Protein AF-Q19RY4-F1 (afdb_monomer)

Secondary structure (DSSP, 8-state):
--S---SSS----HHHHHHHHHHHHHS--S------SS--SS--SSGGG--SSS-HHHHHHHHHHHHH-S-EEE--GGGGGSHHHHHHHHHHHHHTGGGGGGEEE---TTT--

InterPro domains:
  IPR012441 Protein of unknown function DUF1643 [PF07799] (2-107)

pLDDT: mean 81.81, std 11.5, range [46.91, 94.81]

Structure (mmCIF, N/CA/C/O backbone):
data_AF-Q19RY4-F1
#
_entry.id   AF-Q19RY4-F1
#
loop_
_atom_site.group_PDB
_atom_site.id
_atom_site.type_symbol
_atom_site.label_atom_id
_atom_site.label_alt_id
_atom_site.label_comp_id
_atom_site.label_asym_id
_atom_site.label_entity_id
_atom_site.label_seq_id
_atom_site.pdbx_PDB_ins_code
_atom_site.Cartn_x
_atom_site.Cartn_y
_atom_site.Cartn_z
_atom_site.occupancy
_atom_site.B_iso_or_equiv
_atom_site.auth_seq_id
_atom_site.auth_comp_id
_atom_site.auth_asym_id
_atom_site.auth_atom_id
_atom_site.pdbx_PDB_model_num
ATOM 1 N N . THR A 1 1 ? 0.304 -4.333 -6.371 1.00 52.34 1 THR A N 1
ATOM 2 C CA . THR A 1 1 ? 0.751 -5.188 -7.494 1.00 52.34 1 THR A CA 1
ATOM 3 C C . THR A 1 1 ? 1.837 -4.438 -8.258 1.00 52.34 1 THR A C 1
ATOM 5 O O . THR A 1 1 ? 1.833 -3.221 -8.251 1.00 52.34 1 THR A O 1
ATOM 8 N N . MET A 1 2 ? 2.841 -5.087 -8.850 1.00 46.91 2 MET A N 1
ATOM 9 C CA . MET A 1 2 ? 3.963 -4.335 -9.459 1.00 46.91 2 MET A CA 1
ATOM 10 C C . MET A 1 2 ? 3.723 -3.943 -10.927 1.00 46.91 2 MET A C 1
ATOM 12 O O . MET A 1 2 ? 4.361 -3.019 -11.417 1.00 46.91 2 MET A O 1
ATOM 16 N N . TYR A 1 3 ? 2.811 -4.625 -11.623 1.00 56.25 3 TYR A N 1
ATOM 17 C CA . TYR A 1 3 ? 2.504 -4.364 -13.028 1.00 56.25 3 TYR A CA 1
ATOM 18 C C . TYR A 1 3 ? 1.045 -3.922 -13.180 1.00 56.25 3 TYR A C 1
ATOM 20 O O . TYR A 1 3 ? 0.170 -4.568 -12.595 1.00 56.25 3 TYR A O 1
ATOM 28 N N . PRO A 1 4 ? 0.772 -2.849 -13.942 1.00 56.12 4 PRO A N 1
ATOM 29 C CA . PRO A 1 4 ? -0.589 -2.459 -14.278 1.00 56.12 4 PRO A CA 1
ATOM 30 C C . PRO A 1 4 ? -1.227 -3.520 -15.187 1.00 56.12 4 PRO A C 1
ATOM 32 O O . PRO A 1 4 ? -0.612 -3.976 -16.149 1.00 56.12 4 PRO A O 1
ATOM 35 N N . HIS A 1 5 ? -2.458 -3.913 -14.862 1.00 55.38 5 HIS A N 1
ATOM 36 C CA . HIS A 1 5 ? -3.289 -4.840 -15.635 1.00 55.38 5 HIS A CA 1
ATOM 37 C C . HIS A 1 5 ? -4.412 -4.033 -16.298 1.00 55.38 5 HIS A C 1
ATOM 39 O O . HIS A 1 5 ? -5.056 -3.237 -15.614 1.00 55.38 5 HIS A O 1
ATOM 45 N N . LEU A 1 6 ? -4.596 -4.165 -17.617 1.00 57.91 6 LEU A N 1
ATOM 46 C CA . LEU A 1 6 ? -5.591 -3.403 -18.382 1.00 57.91 6 LEU A CA 1
ATOM 47 C C . LEU A 1 6 ? -6.254 -4.292 -19.442 1.00 57.91 6 LEU A C 1
ATOM 49 O O . LEU A 1 6 ? -5.795 -4.393 -20.575 1.00 57.91 6 LEU A O 1
ATOM 53 N N . ASP A 1 7 ? -7.352 -4.924 -19.064 1.00 61.59 7 ASP A N 1
ATOM 54 C CA . ASP A 1 7 ? -8.209 -5.768 -19.902 1.00 61.59 7 ASP A CA 1
ATOM 55 C C . ASP A 1 7 ? -9.607 -5.159 -20.120 1.00 61.59 7 ASP A C 1
ATOM 57 O O . ASP A 1 7 ? -10.468 -5.773 -20.743 1.00 61.59 7 ASP A O 1
ATOM 61 N N . GLY A 1 8 ? -9.841 -3.927 -19.648 1.00 61.47 8 GLY A N 1
ATOM 62 C CA . GLY A 1 8 ? -11.117 -3.214 -19.815 1.00 61.47 8 GLY A CA 1
ATOM 63 C C . GLY A 1 8 ? -12.264 -3.779 -18.969 1.00 61.47 8 GLY A C 1
ATOM 64 O O . GLY A 1 8 ? -13.396 -3.309 -19.072 1.00 61.47 8 GLY A O 1
ATOM 65 N N . VAL A 1 9 ? -11.970 -4.762 -18.118 1.00 67.69 9 VAL A N 1
ATOM 66 C CA . VAL A 1 9 ? -12.897 -5.374 -17.170 1.00 67.69 9 VAL A CA 1
ATOM 67 C C . VAL A 1 9 ? -12.535 -4.893 -15.770 1.00 67.69 9 VAL A C 1
ATOM 69 O O . VAL A 1 9 ? -11.367 -4.876 -15.389 1.00 67.69 9 VAL A O 1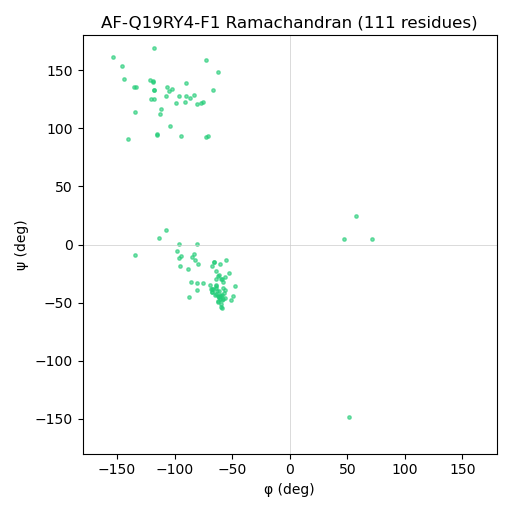
ATOM 72 N N . LEU A 1 10 ? -13.538 -4.509 -14.977 1.00 67.25 10 LEU A N 1
ATOM 73 C CA . LEU A 1 10 ? -13.325 -4.234 -13.559 1.00 67.25 10 LEU A CA 1
ATOM 74 C C . LEU A 1 10 ? -13.109 -5.568 -12.830 1.00 67.25 10 LEU A C 1
ATOM 76 O O . LEU A 1 10 ? -14.065 -6.228 -12.426 1.00 67.25 10 LEU A O 1
ATOM 80 N N . SER A 1 11 ? -11.852 -5.980 -12.691 1.00 74.56 11 SER A N 1
ATOM 81 C CA . SER A 1 11 ? -11.471 -7.182 -11.951 1.00 74.56 11 SER A CA 1
ATOM 82 C C . SER A 1 11 ? -10.867 -6.817 -10.598 1.00 74.56 11 SER A C 1
ATOM 84 O O . SER A 1 11 ? -9.955 -5.991 -10.530 1.00 74.56 11 SER A O 1
ATOM 86 N N . LEU A 1 12 ? -11.327 -7.470 -9.532 1.00 82.44 12 LEU A N 1
ATOM 87 C CA . LEU A 1 12 ? -10.646 -7.439 -8.240 1.00 82.44 12 LEU A CA 1
ATOM 88 C C . LEU A 1 12 ? -9.638 -8.584 -8.179 1.00 82.44 12 LEU A C 1
ATOM 90 O O . LEU A 1 12 ? -9.987 -9.739 -8.425 1.00 82.44 12 LEU A O 1
ATOM 94 N N . ASP A 1 13 ? -8.392 -8.270 -7.838 1.00 84.56 13 ASP A N 1
ATOM 95 C CA . ASP A 1 13 ? -7.389 -9.297 -7.598 1.00 84.56 13 ASP A CA 1
ATOM 96 C C . ASP A 1 13 ? -7.653 -10.025 -6.267 1.00 84.56 13 ASP A C 1
ATOM 98 O O . ASP A 1 13 ? -8.324 -9.513 -5.364 1.00 84.56 13 ASP A O 1
ATOM 102 N N . LEU A 1 14 ? -7.099 -11.231 -6.131 1.00 86.38 14 LEU A N 1
ATOM 103 C CA . LEU A 1 14 ? -7.310 -12.070 -4.952 1.00 86.38 14 LEU A CA 1
ATOM 104 C C . LEU A 1 14 ? -6.881 -11.377 -3.650 1.00 86.38 14 LEU A C 1
ATOM 106 O O . LEU A 1 14 ? -7.547 -11.543 -2.631 1.00 86.38 14 LEU A O 1
ATOM 110 N N . THR A 1 15 ? -5.797 -10.595 -3.653 1.00 85.12 15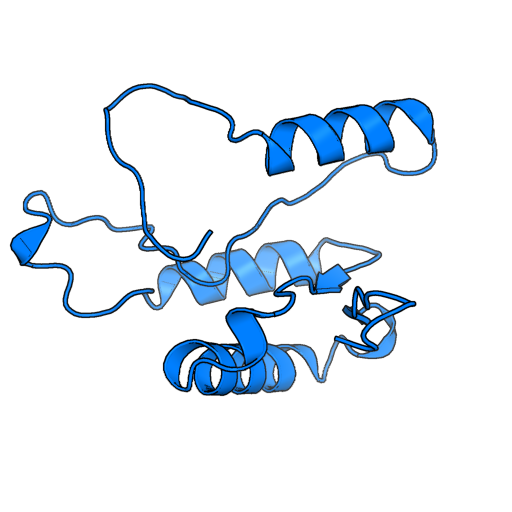 THR A N 1
ATOM 111 C CA . THR A 1 15 ? -5.339 -9.896 -2.444 1.00 85.12 15 THR A CA 1
ATOM 112 C C . THR A 1 15 ? -6.363 -8.859 -2.002 1.00 85.12 15 THR A C 1
ATOM 114 O O . THR A 1 15 ? -6.702 -8.818 -0.820 1.00 85.12 15 THR A O 1
ATOM 117 N N . THR A 1 16 ? -6.917 -8.086 -2.937 1.00 88.38 16 THR A N 1
ATOM 118 C CA . THR A 1 16 ? -8.005 -7.143 -2.645 1.00 88.38 16 THR A CA 1
ATOM 119 C C . THR A 1 16 ? -9.222 -7.849 -2.046 1.00 88.38 16 THR A C 1
ATOM 121 O O . THR A 1 16 ? -9.735 -7.419 -1.013 1.00 88.38 16 THR A O 1
ATOM 124 N N . VAL A 1 17 ? -9.650 -8.970 -2.635 1.00 90.94 17 VAL A N 1
ATOM 125 C CA . VAL A 1 17 ? -10.795 -9.751 -2.129 1.00 90.94 17 VAL A CA 1
ATOM 126 C C . VAL A 1 17 ? -10.546 -10.268 -0.709 1.00 90.94 17 VAL A C 1
ATOM 128 O O . VAL A 1 17 ? -11.410 -10.139 0.156 1.00 90.94 17 VAL A O 1
ATOM 131 N N . LEU A 1 18 ? -9.359 -10.819 -0.438 1.00 91.38 18 LEU A N 1
ATOM 132 C CA . LEU A 1 18 ? -9.005 -11.330 0.890 1.00 91.38 18 LEU A CA 1
ATOM 133 C C . LEU A 1 18 ? -8.980 -10.221 1.950 1.00 91.38 18 LEU A C 1
ATOM 135 O O . LEU A 1 18 ? -9.463 -10.436 3.062 1.00 91.38 18 LEU A O 1
ATOM 139 N N . ILE A 1 19 ? -8.459 -9.038 1.608 1.00 89.38 19 ILE A N 1
ATOM 140 C CA . ILE A 1 19 ? -8.453 -7.882 2.513 1.00 89.38 19 ILE A CA 1
ATOM 141 C C . ILE A 1 19 ? -9.887 -7.461 2.839 1.00 89.38 19 ILE A C 1
ATOM 143 O O . ILE A 1 19 ? -10.219 -7.311 4.011 1.00 89.38 19 ILE A O 1
ATOM 147 N N . LEU A 1 20 ? -10.747 -7.313 1.828 1.00 89.88 20 LEU A N 1
ATOM 148 C CA . LEU A 1 20 ? -12.140 -6.911 2.035 1.00 89.88 20 LEU A CA 1
ATOM 149 C C . LEU A 1 20 ? -12.904 -7.917 2.903 1.00 89.88 20 LEU A C 1
ATOM 151 O O . LEU A 1 20 ? -13.593 -7.507 3.836 1.00 89.88 20 LEU A O 1
ATOM 155 N N . ASN A 1 21 ? -12.724 -9.218 2.658 1.00 90.81 21 ASN A N 1
ATOM 156 C CA . ASN A 1 21 ? -13.337 -10.267 3.474 1.00 90.81 21 ASN A CA 1
ATOM 157 C C . ASN A 1 21 ? -12.893 -10.180 4.939 1.00 90.81 21 ASN A C 1
ATOM 159 O O . ASN A 1 21 ? -13.717 -10.279 5.844 1.00 90.81 21 ASN A O 1
ATOM 163 N N . GLN A 1 22 ? -11.597 -9.970 5.187 1.00 89.00 22 GLN A N 1
ATOM 164 C CA . GLN A 1 22 ? -11.092 -9.864 6.552 1.00 89.00 22 GLN A CA 1
ATOM 165 C C . GLN A 1 22 ? -11.595 -8.601 7.254 1.00 89.00 22 GLN A C 1
ATOM 167 O O . GLN A 1 22 ? -11.969 -8.665 8.423 1.00 89.00 22 GLN A O 1
ATOM 172 N N . LEU A 1 23 ? -11.636 -7.470 6.547 1.00 88.38 23 LEU A N 1
ATOM 173 C CA . LEU A 1 23 ? -12.140 -6.212 7.095 1.00 88.38 23 LEU A CA 1
ATOM 174 C C . LEU A 1 23 ? -13.617 -6.322 7.476 1.00 88.38 23 LEU A C 1
ATOM 176 O O . LEU A 1 23 ? -13.977 -5.930 8.588 1.00 88.38 23 LEU A O 1
ATOM 180 N N . ALA A 1 24 ? -14.435 -6.929 6.610 1.00 87.44 24 ALA A N 1
ATOM 181 C CA . ALA A 1 24 ? -15.850 -7.179 6.873 1.00 87.44 24 ALA A CA 1
ATOM 182 C C . ALA A 1 24 ? -16.077 -8.018 8.144 1.00 87.44 24 ALA A C 1
ATOM 184 O O . ALA A 1 24 ? -17.048 -7.791 8.857 1.00 87.44 24 ALA A O 1
ATOM 185 N N . ASN A 1 25 ? -15.157 -8.930 8.471 1.00 88.31 25 ASN A N 1
ATOM 186 C CA . ASN A 1 25 ? -15.244 -9.769 9.670 1.00 88.31 25 ASN A CA 1
ATOM 187 C C . ASN A 1 25 ? -14.802 -9.066 10.966 1.00 88.31 25 ASN A C 1
ATOM 189 O O . ASN A 1 25 ? -15.066 -9.579 12.050 1.00 88.31 25 ASN A O 1
ATOM 193 N N . THR A 1 26 ? -14.077 -7.946 10.884 1.00 81.38 26 THR A N 1
ATOM 194 C CA . THR A 1 26 ? -13.459 -7.311 12.065 1.00 81.38 26 THR A CA 1
ATOM 195 C C . THR A 1 26 ? -14.287 -6.204 12.719 1.00 81.38 26 THR A C 1
ATOM 197 O O . THR A 1 26 ? -13.889 -5.756 13.787 1.00 81.38 26 THR A O 1
ATOM 200 N N . GLU A 1 27 ? -15.385 -5.737 12.105 1.00 80.38 27 GLU A N 1
ATOM 201 C CA . GLU A 1 27 ? -16.259 -4.613 12.545 1.00 80.38 27 GLU A CA 1
ATOM 202 C C . GLU A 1 27 ? -15.540 -3.309 12.984 1.00 80.38 27 GLU A C 1
ATOM 204 O O . GLU A 1 27 ? -16.165 -2.345 13.415 1.00 80.38 27 GLU A O 1
ATOM 209 N N . GLN A 1 28 ? -14.215 -3.240 12.845 1.00 83.62 28 GLN A N 1
ATOM 210 C CA . GLN A 1 28 ? -13.360 -2.202 13.419 1.00 83.62 28 GLN A CA 1
ATOM 211 C C . GLN A 1 28 ? -13.073 -1.059 12.440 1.00 83.62 28 GLN A C 1
ATOM 213 O O . GLN A 1 28 ? -12.659 0.025 12.850 1.00 83.62 28 GLN A O 1
ATOM 218 N N . TYR A 1 29 ? -13.274 -1.295 11.143 1.00 83.25 29 TYR A N 1
ATOM 219 C CA . TYR A 1 29 ? -12.935 -0.362 10.075 1.00 83.25 29 TYR A CA 1
ATOM 220 C C . TYR A 1 29 ? -14.189 0.012 9.284 1.00 83.25 29 TYR A C 1
ATOM 222 O O . TYR A 1 29 ? -14.879 -0.864 8.772 1.00 83.25 29 TYR A O 1
ATOM 230 N N . GLY A 1 30 ? -14.473 1.314 9.169 1.00 83.19 30 GLY A N 1
ATOM 231 C CA . GLY A 1 30 ? -15.626 1.814 8.407 1.00 83.19 30 GLY A CA 1
ATOM 232 C C . GLY A 1 30 ? -15.357 1.995 6.910 1.00 83.19 30 GLY A C 1
ATOM 233 O O . GLY A 1 30 ? -16.252 1.809 6.093 1.00 83.19 30 GLY A O 1
ATOM 234 N N . ALA A 1 31 ? -14.123 2.343 6.538 1.00 87.50 31 ALA A N 1
ATOM 235 C CA . ALA A 1 31 ? -13.701 2.534 5.153 1.00 87.50 31 ALA A CA 1
ATOM 236 C C . ALA A 1 31 ? -12.246 2.087 4.969 1.00 87.50 31 ALA A C 1
ATOM 238 O O . ALA A 1 31 ? -11.455 2.112 5.914 1.00 87.50 31 ALA A O 1
ATOM 239 N N . VAL A 1 32 ? -11.891 1.694 3.744 1.00 90.69 32 VAL A N 1
ATOM 240 C CA . VAL A 1 32 ? -10.525 1.307 3.385 1.00 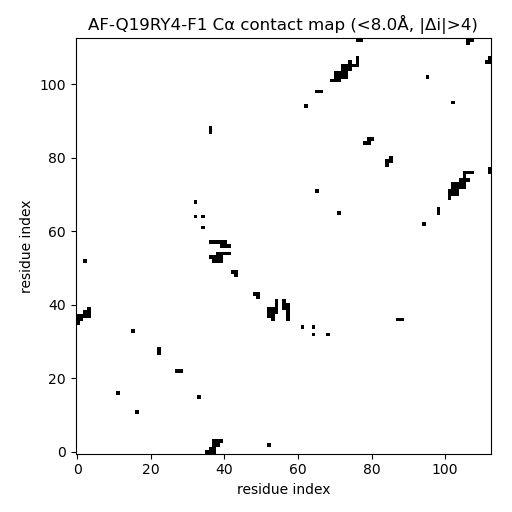90.69 32 VAL A CA 1
ATOM 241 C C . VAL A 1 32 ? -10.113 1.934 2.061 1.00 90.69 32 VAL A C 1
ATOM 243 O O . VAL A 1 32 ? -10.854 1.904 1.080 1.00 90.69 32 VAL A O 1
ATOM 246 N N . TYR A 1 33 ? -8.891 2.461 2.032 1.00 91.56 33 TYR A N 1
ATOM 247 C CA . TYR A 1 33 ? -8.198 2.819 0.804 1.00 91.56 33 TYR A CA 1
ATOM 248 C C . TYR A 1 33 ? -7.219 1.707 0.427 1.00 91.56 33 TYR A C 1
ATOM 250 O O . TYR A 1 33 ? -6.313 1.384 1.194 1.00 91.56 33 TYR A O 1
ATOM 258 N N . LEU A 1 34 ? -7.378 1.141 -0.769 1.00 89.88 34 LEU A N 1
ATOM 259 C CA . LEU A 1 34 ? -6.419 0.207 -1.358 1.00 89.88 34 LEU A CA 1
ATOM 260 C C . LEU A 1 34 ? -5.633 0.944 -2.438 1.00 89.88 34 LEU A C 1
ATOM 262 O O . LEU A 1 34 ? -6.138 1.194 -3.529 1.00 89.88 34 LEU A O 1
ATOM 266 N N . VAL A 1 35 ? -4.403 1.335 -2.104 1.00 88.06 35 VAL A N 1
ATOM 267 C CA . VAL A 1 35 ? -3.537 2.121 -2.990 1.00 88.06 35 VAL A CA 1
ATOM 268 C C . VAL A 1 35 ? -2.285 1.325 -3.308 1.00 88.06 35 VAL A C 1
ATOM 270 O O . VAL A 1 35 ? -1.643 0.760 -2.424 1.00 88.06 35 VAL A O 1
ATOM 273 N N . ASN A 1 36 ? -1.925 1.286 -4.585 1.00 87.00 36 ASN A N 1
ATOM 274 C CA . ASN A 1 36 ? -0.762 0.563 -5.061 1.00 87.00 36 ASN A CA 1
ATOM 275 C C . ASN A 1 36 ? 0.408 1.516 -5.335 1.00 87.00 36 ASN A C 1
ATOM 277 O O . ASN A 1 36 ? 0.234 2.533 -6.006 1.00 87.00 36 ASN A O 1
ATOM 281 N N . LEU A 1 37 ? 1.608 1.157 -4.864 1.00 86.88 37 LEU A N 1
ATOM 282 C CA . LEU A 1 37 ? 2.823 1.977 -5.000 1.00 86.88 37 LEU A CA 1
ATOM 283 C C . LEU A 1 37 ? 3.236 2.206 -6.463 1.00 86.88 37 LEU A C 1
ATOM 285 O O . LEU A 1 37 ? 3.882 3.211 -6.768 1.00 86.88 37 LEU A O 1
ATOM 289 N N . PHE A 1 38 ? 2.857 1.266 -7.334 1.00 84.19 38 PHE A N 1
ATOM 290 C CA . PHE A 1 38 ? 3.133 1.249 -8.767 1.00 84.19 38 PHE A CA 1
ATOM 291 C C . PHE A 1 38 ? 1.823 1.352 -9.542 1.00 84.19 38 PHE A C 1
ATOM 293 O O . PHE A 1 38 ? 1.141 0.350 -9.760 1.00 84.19 38 PHE A O 1
ATOM 300 N N . SER A 1 39 ? 1.453 2.576 -9.908 1.00 77.12 39 SER A N 1
ATOM 301 C CA . SER A 1 39 ? 0.240 2.866 -10.673 1.00 77.12 39 SER A CA 1
ATOM 302 C C . SER A 1 39 ? 0.502 4.017 -11.636 1.00 77.12 39 SER A C 1
ATOM 304 O O . SER A 1 39 ? 1.155 4.990 -11.261 1.00 77.12 39 SER A O 1
ATOM 306 N N . ASN A 1 40 ? -0.066 3.945 -12.838 1.00 73.56 40 ASN A N 1
ATOM 307 C CA . ASN A 1 40 ? -0.097 5.059 -13.785 1.00 73.56 40 ASN A CA 1
ATOM 308 C C . ASN A 1 40 ? -1.556 5.460 -13.974 1.00 73.56 40 ASN A C 1
ATOM 310 O O . ASN A 1 40 ? -2.277 4.849 -14.766 1.00 73.56 40 ASN A O 1
ATOM 314 N N . ILE A 1 41 ? -1.995 6.465 -13.217 1.00 69.94 41 ILE A N 1
ATOM 315 C CA . ILE A 1 41 ? -3.381 6.950 -13.248 1.00 69.94 41 ILE A CA 1
ATOM 316 C C . ILE A 1 41 ? -3.696 7.521 -14.628 1.00 69.94 41 ILE A C 1
ATOM 318 O O . ILE A 1 41 ? -4.796 7.340 -15.149 1.00 69.94 41 ILE A O 1
ATOM 322 N N . ARG A 1 42 ? -2.703 8.147 -15.266 1.00 66.38 42 ARG A N 1
ATOM 323 C CA . ARG A 1 42 ? -2.757 8.458 -16.692 1.00 66.38 42 ARG A CA 1
ATOM 324 C C . ARG A 1 42 ? -2.068 7.341 -17.461 1.00 66.38 42 ARG A C 1
ATOM 326 O O . ARG A 1 42 ? -0.853 7.348 -17.648 1.00 66.38 42 ARG A O 1
ATOM 333 N N . THR A 1 43 ? -2.849 6.366 -17.914 1.00 58.47 43 THR A N 1
ATOM 334 C CA . THR A 1 43 ? -2.341 5.354 -18.842 1.00 58.47 43 THR A CA 1
ATOM 335 C C . THR A 1 43 ? -2.337 5.949 -20.258 1.00 58.47 43 THR A C 1
ATOM 337 O O . THR A 1 43 ? -3.393 6.378 -20.723 1.00 58.47 43 THR A O 1
ATOM 340 N N . PRO A 1 44 ? -1.189 6.038 -20.957 1.00 59.19 44 PRO A N 1
ATOM 341 C CA . PRO A 1 44 ? -1.190 6.406 -22.371 1.00 59.19 44 PRO A CA 1
ATOM 342 C C . PRO A 1 44 ? -1.959 5.350 -23.182 1.00 59.19 44 PRO A C 1
ATOM 344 O O . PRO A 1 44 ? -1.896 4.169 -22.849 1.00 59.19 44 PRO A O 1
ATOM 347 N N . GLU A 1 45 ? -2.623 5.748 -24.276 1.00 58.44 45 GLU A N 1
ATOM 348 C CA . GLU A 1 45 ? -3.364 4.824 -25.166 1.00 58.44 45 GLU A CA 1
A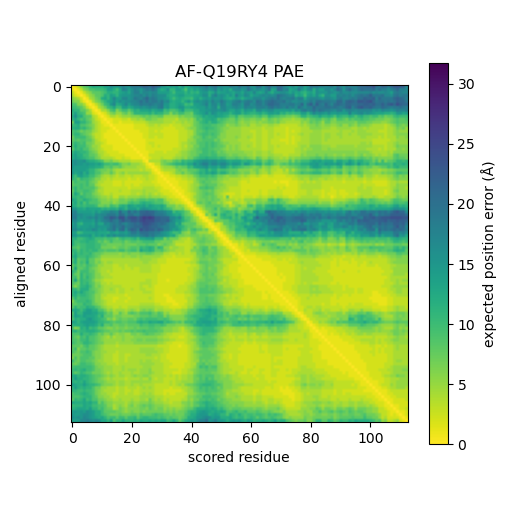TOM 349 C C . GLU A 1 45 ? -2.504 3.641 -25.651 1.00 58.44 45 GLU A C 1
ATOM 351 O O . GLU A 1 45 ? -3.018 2.572 -25.973 1.00 58.44 45 GLU A O 1
ATOM 356 N N . ASN A 1 46 ? -1.178 3.811 -25.669 1.00 61.97 46 ASN A N 1
ATOM 357 C CA . ASN A 1 46 ? -0.222 2.773 -26.021 1.00 61.97 46 ASN A CA 1
ATOM 358 C C . ASN A 1 46 ? 0.631 2.350 -24.812 1.00 61.97 46 ASN A C 1
ATOM 360 O O . ASN A 1 46 ? 1.514 3.088 -24.368 1.00 61.97 46 ASN A O 1
ATOM 364 N N . LEU A 1 47 ? 0.434 1.112 -24.344 1.00 63.25 47 LEU A N 1
ATOM 365 C CA . LEU A 1 47 ? 1.187 0.500 -23.238 1.00 63.25 47 LEU A CA 1
ATOM 366 C C . LEU A 1 47 ? 2.709 0.495 -23.470 1.00 63.25 47 LEU A C 1
ATOM 368 O O . LEU A 1 47 ? 3.475 0.584 -22.513 1.00 63.25 47 LEU A O 1
ATOM 372 N N . LYS A 1 48 ? 3.173 0.465 -24.731 1.00 65.69 48 LYS A N 1
ATOM 373 C CA . LYS A 1 48 ? 4.611 0.525 -25.069 1.00 65.69 48 LYS A CA 1
ATOM 374 C C . LYS A 1 48 ? 5.265 1.862 -24.700 1.00 65.69 48 LYS A C 1
ATOM 376 O O . LYS A 1 48 ? 6.487 1.961 -24.710 1.00 65.69 48 LYS A O 1
ATOM 381 N N . HIS A 1 49 ? 4.471 2.897 -24.421 1.00 65.38 49 HIS A N 1
ATOM 382 C CA . HIS A 1 49 ? 4.954 4.233 -24.065 1.00 65.38 49 HIS A CA 1
ATOM 383 C C . HIS A 1 49 ? 5.005 4.456 -22.547 1.00 65.38 49 HIS A C 1
ATOM 385 O O . HIS A 1 49 ? 5.417 5.530 -22.102 1.00 65.38 49 HIS A O 1
ATOM 391 N N . ILE A 1 50 ? 4.632 3.455 -21.742 1.00 66.38 50 ILE A N 1
ATOM 392 C CA . ILE A 1 50 ? 4.830 3.483 -20.292 1.00 66.38 50 ILE A CA 1
ATOM 393 C C . ILE A 1 50 ? 6.331 3.336 -20.021 1.00 66.38 50 ILE A C 1
ATOM 395 O O . ILE A 1 50 ? 6.872 2.235 -19.982 1.00 66.38 50 ILE A O 1
ATOM 399 N N . LYS A 1 51 ? 7.021 4.473 -19.882 1.00 68.62 51 LYS A N 1
ATOM 400 C CA . LYS A 1 51 ? 8.451 4.514 -19.538 1.00 68.62 51 LYS A CA 1
ATOM 401 C C . LYS A 1 51 ? 8.696 4.331 -18.041 1.00 68.62 51 LYS A C 1
ATOM 403 O O . LYS A 1 51 ? 9.703 3.744 -17.666 1.00 68.62 51 LYS A O 1
ATOM 408 N N . ASN A 1 52 ? 7.769 4.814 -17.212 1.00 73.56 52 ASN A N 1
ATOM 409 C CA . ASN A 1 52 ? 7.886 4.812 -15.758 1.00 73.56 52 ASN A CA 1
ATOM 410 C C . ASN A 1 52 ? 6.755 3.987 -15.128 1.00 73.56 52 ASN A C 1
ATOM 412 O O . ASN A 1 52 ? 5.618 4.080 -15.596 1.00 73.56 52 ASN A O 1
ATOM 416 N N . PRO A 1 53 ? 7.042 3.216 -14.064 1.00 74.06 53 PRO A N 1
ATOM 417 C CA . PRO A 1 53 ? 6.073 2.328 -13.420 1.00 74.06 53 PRO A CA 1
ATOM 418 C C . PRO A 1 53 ? 5.113 3.053 -12.454 1.00 74.06 53 PRO A C 1
ATOM 420 O O . PRO A 1 53 ? 4.295 2.406 -11.799 1.00 74.06 53 PRO A O 1
ATOM 423 N N . TYR A 1 54 ? 5.254 4.373 -12.323 1.00 78.00 54 TYR A N 1
ATOM 424 C CA . TYR A 1 54 ? 4.316 5.265 -11.652 1.00 78.00 54 TYR A CA 1
ATOM 425 C C . TYR A 1 54 ? 4.413 6.686 -12.229 1.00 78.00 54 TYR A C 1
ATOM 427 O O . TYR A 1 54 ? 5.408 7.029 -12.875 1.00 78.00 54 TYR A O 1
ATOM 435 N N . ASP A 1 55 ? 3.381 7.504 -12.006 1.00 79.69 55 ASP A N 1
ATOM 436 C CA . ASP A 1 55 ? 3.338 8.927 -12.368 1.00 79.69 55 ASP A CA 1
ATOM 437 C C . ASP A 1 55 ? 3.182 9.834 -11.129 1.00 79.69 55 ASP A C 1
ATOM 439 O O . ASP A 1 55 ? 2.919 9.364 -10.022 1.00 79.69 55 ASP A O 1
ATOM 443 N N . GLU A 1 56 ? 3.354 11.148 -11.308 1.00 79.38 56 GLU A N 1
ATOM 444 C CA . GLU A 1 56 ? 3.204 12.141 -10.228 1.00 79.38 56 GLU A CA 1
ATOM 445 C C . GLU A 1 56 ? 1.783 12.165 -9.641 1.00 79.38 56 GLU A C 1
ATOM 447 O O . GLU A 1 56 ? 1.582 12.510 -8.476 1.00 79.38 56 GLU A O 1
ATOM 452 N N . HIS A 1 57 ? 0.773 11.772 -10.423 1.00 81.81 57 HIS A N 1
ATOM 453 C CA . HIS A 1 57 ? -0.605 11.730 -9.945 1.00 81.81 57 HIS A CA 1
ATOM 454 C C . HIS A 1 57 ? -0.795 10.626 -8.905 1.00 81.81 57 HIS A C 1
ATOM 456 O O . HIS A 1 57 ? -1.527 10.827 -7.934 1.00 81.81 57 HIS A O 1
ATOM 462 N N . THR A 1 58 ? -0.102 9.496 -9.042 1.00 83.56 58 THR A N 1
ATOM 463 C CA . THR A 1 58 ? -0.115 8.427 -8.037 1.00 83.56 58 THR A CA 1
ATOM 464 C C . THR A 1 58 ? 0.304 8.928 -6.659 1.00 83.56 58 THR A C 1
ATOM 466 O O . THR A 1 58 ? -0.338 8.568 -5.672 1.00 83.56 58 THR A O 1
ATOM 469 N N . ASP A 1 59 ? 1.299 9.813 -6.575 1.00 88.12 59 ASP A N 1
ATOM 470 C CA . ASP A 1 59 ? 1.744 10.384 -5.297 1.00 88.12 59 ASP A CA 1
ATOM 471 C C . ASP A 1 59 ? 0.678 11.284 -4.663 1.00 88.12 59 ASP A C 1
ATOM 473 O O . ASP A 1 59 ? 0.443 11.211 -3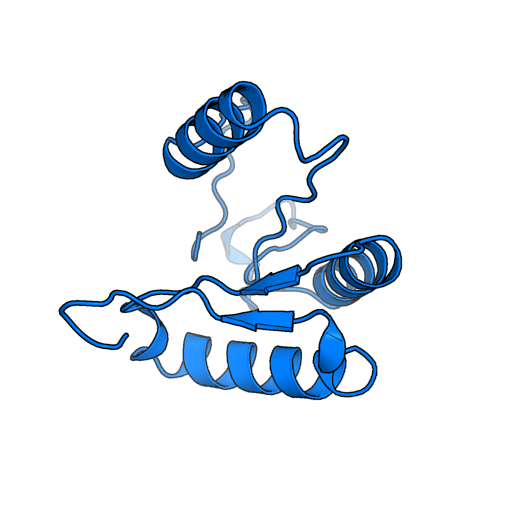.456 1.00 88.12 59 ASP A O 1
ATOM 477 N N . ILE A 1 60 ? -0.045 12.066 -5.472 1.00 88.06 60 ILE A N 1
ATOM 478 C CA . ILE A 1 60 ? -1.163 12.898 -4.998 1.00 88.06 60 ILE A CA 1
ATOM 479 C C . ILE A 1 60 ? -2.259 12.023 -4.377 1.00 88.06 60 ILE A C 1
ATOM 481 O O . ILE A 1 60 ? -2.745 12.311 -3.281 1.00 88.06 60 ILE A O 1
ATOM 485 N N . HIS A 1 61 ? -2.644 10.938 -5.052 1.00 88.19 61 HIS A N 1
ATOM 486 C CA . HIS A 1 61 ? -3.678 10.029 -4.553 1.00 88.19 61 HIS A CA 1
ATOM 487 C C . HIS A 1 61 ? -3.225 9.252 -3.315 1.00 88.19 61 HIS A C 1
ATOM 489 O O . HIS A 1 61 ? -4.012 9.078 -2.382 1.00 88.19 61 HIS A O 1
ATOM 495 N N . LEU A 1 62 ? -1.956 8.841 -3.274 1.00 90.62 62 LEU A N 1
ATOM 496 C CA . LEU A 1 62 ? -1.352 8.204 -2.110 1.00 90.62 62 LEU A CA 1
ATOM 497 C C . LEU A 1 62 ? -1.403 9.141 -0.898 1.00 90.62 62 LEU A C 1
ATOM 499 O O . LEU A 1 62 ? -1.934 8.761 0.145 1.00 90.62 62 LEU A O 1
ATOM 503 N N . MET A 1 63 ? -0.938 10.383 -1.048 1.00 91.62 63 MET A N 1
ATOM 504 C CA . MET A 1 63 ? -0.939 11.368 0.036 1.00 91.62 63 MET A CA 1
ATOM 505 C C . MET A 1 63 ? -2.345 11.746 0.492 1.00 91.62 63 MET A C 1
ATOM 507 O O . MET A 1 63 ? -2.571 11.874 1.696 1.00 91.62 63 MET A O 1
ATOM 511 N N . LYS A 1 64 ? -3.307 11.856 -0.430 1.00 92.56 64 LYS A N 1
ATOM 512 C CA . LYS A 1 64 ? -4.714 12.073 -0.076 1.00 92.56 64 LYS A CA 1
ATOM 513 C C . LYS A 1 64 ? -5.243 10.934 0.799 1.00 92.56 64 LYS A C 1
ATOM 515 O O . LYS A 1 64 ? -5.702 11.198 1.910 1.00 92.56 64 LYS A O 1
ATOM 520 N N . ALA A 1 65 ? -5.097 9.685 0.352 1.00 93.00 65 ALA A N 1
ATOM 521 C CA . ALA A 1 65 ? -5.536 8.510 1.107 1.00 93.00 65 ALA A CA 1
ATOM 522 C C . ALA A 1 65 ? -4.856 8.428 2.482 1.00 93.00 65 ALA A C 1
ATOM 524 O O . ALA A 1 65 ? -5.516 8.196 3.494 1.00 93.00 65 ALA A O 1
ATOM 525 N N . ILE A 1 66 ? -3.546 8.685 2.542 1.00 93.31 66 ILE A N 1
ATOM 526 C CA . ILE A 1 66 ? -2.799 8.753 3.800 1.00 93.31 66 ILE A CA 1
ATOM 527 C C . ILE A 1 66 ? -3.383 9.825 4.709 1.00 93.31 66 ILE A C 1
ATOM 529 O O . ILE A 1 66 ? -3.580 9.556 5.889 1.00 93.31 66 ILE A O 1
ATOM 533 N N . SER A 1 67 ? -3.640 11.030 4.202 1.00 92.62 67 SER A N 1
ATOM 534 C CA . SER A 1 67 ? -4.106 12.158 5.011 1.00 92.62 67 SER A CA 1
ATOM 535 C C . SER A 1 67 ? -5.459 11.875 5.669 1.00 92.62 67 SER A C 1
ATOM 537 O O . SER A 1 67 ? -5.603 12.133 6.862 1.00 92.62 67 SER A O 1
ATOM 539 N N . GLU A 1 68 ? -6.371 11.234 4.935 1.00 93.62 68 GLU A N 1
ATOM 540 C CA . GLU A 1 68 ? -7.738 10.907 5.358 1.00 93.62 68 GLU A CA 1
ATOM 541 C C . GLU A 1 68 ? -7.831 9.635 6.218 1.00 93.62 68 GLU A C 1
ATOM 543 O O . GLU A 1 68 ? -8.861 9.385 6.834 1.00 93.62 68 GLU A O 1
ATOM 548 N N . SER A 1 69 ? -6.769 8.824 6.277 1.00 94.00 69 SER A N 1
ATOM 549 C CA . SER A 1 69 ? -6.768 7.562 7.027 1.00 94.00 69 SER A CA 1
ATOM 550 C C . SER A 1 69 ? -6.301 7.733 8.472 1.00 94.00 69 SER A C 1
ATOM 552 O O . SER A 1 69 ? -5.275 8.372 8.726 1.00 94.00 69 SER A O 1
ATOM 554 N N . ASP A 1 70 ? -6.961 7.052 9.411 1.00 93.44 70 ASP A N 1
ATOM 555 C CA . ASP A 1 70 ? -6.514 6.954 10.810 1.00 93.44 70 ASP A CA 1
ATOM 556 C C . ASP A 1 70 ? -5.326 6.001 10.986 1.00 93.44 70 ASP A C 1
ATOM 558 O O . ASP A 1 70 ? -4.468 6.205 11.843 1.00 93.44 70 ASP A O 1
ATOM 562 N N . THR A 1 71 ? -5.263 4.945 10.171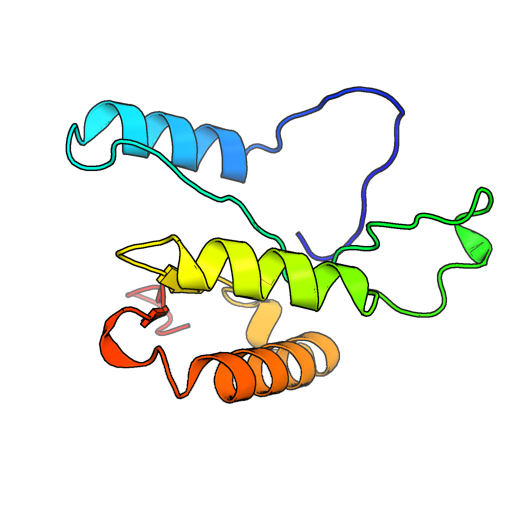 1.00 92.88 71 THR A N 1
ATOM 563 C CA . THR A 1 71 ? -4.186 3.946 10.167 1.00 92.88 71 THR A CA 1
ATOM 564 C C . THR A 1 71 ? -3.735 3.687 8.737 1.00 92.88 71 THR A C 1
ATOM 566 O O . THR A 1 71 ? -4.556 3.501 7.846 1.00 92.88 71 THR A O 1
ATOM 569 N N . VAL A 1 72 ? -2.421 3.639 8.525 1.00 93.75 72 VAL A N 1
ATOM 570 C CA . VAL A 1 72 ? -1.801 3.338 7.231 1.00 93.75 72 VAL A CA 1
ATOM 571 C C . VAL A 1 72 ? -0.983 2.064 7.376 1.00 93.75 72 VAL A C 1
ATOM 573 O O . VAL A 1 72 ? -0.110 1.991 8.239 1.00 93.75 72 VAL A O 1
ATOM 576 N N . ILE A 1 73 ? -1.247 1.064 6.535 1.00 92.12 73 ILE A N 1
ATOM 577 C CA . ILE A 1 73 ? -0.507 -0.202 6.523 1.00 92.12 73 ILE A CA 1
ATOM 578 C C . ILE A 1 73 ? 0.305 -0.281 5.232 1.00 92.12 73 ILE A C 1
ATOM 580 O O . ILE A 1 73 ? -0.254 -0.326 4.140 1.00 92.12 73 ILE A O 1
ATOM 584 N N . LEU A 1 74 ? 1.630 -0.318 5.360 1.00 90.81 74 LEU A N 1
ATOM 585 C CA . LEU A 1 74 ? 2.541 -0.564 4.244 1.00 90.81 74 LEU A CA 1
ATOM 586 C C . LEU A 1 74 ? 2.829 -2.059 4.123 1.00 90.81 74 LEU A C 1
ATOM 588 O O . LEU A 1 74 ? 3.350 -2.667 5.060 1.00 90.81 74 LEU A O 1
ATOM 592 N N . ALA A 1 75 ? 2.530 -2.628 2.955 1.00 88.31 75 ALA A N 1
ATOM 593 C CA . ALA A 1 75 ? 2.739 -4.038 2.647 1.00 88.31 75 ALA A CA 1
ATOM 594 C C . ALA A 1 75 ? 3.380 -4.201 1.261 1.00 88.31 75 ALA A C 1
ATOM 596 O O . ALA A 1 75 ? 2.771 -3.892 0.239 1.00 88.31 75 ALA A O 1
ATOM 597 N N . TYR A 1 76 ? 4.617 -4.696 1.228 1.00 83.81 76 TYR A N 1
ATOM 598 C CA . TYR A 1 76 ? 5.360 -4.962 -0.013 1.00 83.81 76 TYR A CA 1
ATOM 599 C C . TYR A 1 76 ? 6.062 -6.335 -0.023 1.00 83.81 76 TYR A C 1
ATOM 601 O O . TYR A 1 76 ? 6.529 -6.776 -1.072 1.00 83.81 76 TYR A O 1
ATOM 609 N N . GLY A 1 77 ? 6.087 -7.041 1.116 1.00 81.06 77 GLY A N 1
ATOM 610 C CA . GLY A 1 77 ? 6.601 -8.409 1.252 1.00 81.06 77 GLY A CA 1
ATOM 611 C C . GLY A 1 77 ? 8.010 -8.611 0.680 1.00 81.06 77 GLY A C 1
ATOM 612 O O . GLY A 1 77 ? 8.820 -7.686 0.622 1.00 81.06 77 GLY A O 1
ATOM 613 N N . ALA A 1 78 ? 8.279 -9.819 0.178 1.00 77.12 78 ALA A N 1
ATOM 614 C CA . ALA A 1 78 ? 9.578 -10.204 -0.386 1.00 77.12 78 ALA A CA 1
ATOM 615 C C . ALA A 1 78 ? 10.018 -9.368 -1.609 1.00 77.12 78 ALA A C 1
ATOM 617 O O . ALA A 1 78 ? 11.199 -9.358 -1.967 1.00 77.12 78 ALA A O 1
ATOM 618 N N . TYR A 1 79 ? 9.097 -8.635 -2.254 1.00 75.56 79 TYR A N 1
ATOM 619 C CA . TYR A 1 79 ? 9.430 -7.745 -3.372 1.00 75.56 79 TYR A CA 1
ATOM 620 C C . TYR A 1 79 ? 10.307 -6.563 -2.952 1.00 75.56 79 TYR A C 1
ATOM 622 O O . TYR A 1 79 ? 10.958 -5.980 -3.819 1.00 75.56 79 TYR A O 1
ATOM 630 N N . ALA A 1 80 ? 10.419 -6.283 -1.647 1.00 70.50 80 ALA A N 1
ATOM 631 C CA . ALA A 1 80 ? 11.371 -5.325 -1.084 1.00 70.50 80 ALA A CA 1
ATOM 632 C C . ALA A 1 80 ? 12.832 -5.592 -1.465 1.00 70.50 80 ALA A C 1
ATOM 634 O O . ALA A 1 80 ? 13.676 -4.752 -1.212 1.00 70.50 80 ALA A O 1
ATOM 635 N N . LYS A 1 81 ? 13.169 -6.759 -2.024 1.00 78.00 81 LYS A N 1
ATOM 636 C CA . LYS A 1 81 ? 14.538 -7.079 -2.458 1.00 78.00 81 LYS A CA 1
ATOM 637 C C . LYS A 1 81 ? 14.862 -6.579 -3.867 1.00 78.00 81 LYS A C 1
ATOM 639 O O . LYS A 1 81 ? 16.014 -6.647 -4.288 1.00 78.00 81 LYS A O 1
ATOM 644 N N . ARG A 1 82 ? 13.865 -6.119 -4.633 1.00 83.19 82 ARG A N 1
ATOM 645 C CA . ARG A 1 82 ? 14.084 -5.573 -5.980 1.00 83.19 82 ARG A CA 1
ATOM 646 C C . ARG A 1 82 ? 14.499 -4.100 -5.871 1.00 83.19 82 ARG A C 1
ATOM 648 O O . ARG A 1 82 ? 13.741 -3.348 -5.264 1.00 83.19 82 ARG A O 1
ATOM 655 N N . PRO A 1 83 ? 15.598 -3.656 -6.514 1.00 82.62 83 PRO A N 1
ATOM 656 C CA . PRO A 1 83 ? 16.084 -2.274 -6.401 1.00 82.62 83 PRO A CA 1
ATOM 657 C C . PRO A 1 83 ? 15.008 -1.212 -6.667 1.00 82.62 83 PRO A C 1
ATOM 659 O O . PRO A 1 83 ? 14.764 -0.356 -5.831 1.00 82.62 83 PRO A O 1
ATOM 662 N N . VAL A 1 84 ? 14.243 -1.367 -7.754 1.00 82.00 84 VAL A N 1
ATOM 663 C CA . VAL A 1 84 ? 13.151 -0.443 -8.126 1.00 82.00 84 VAL A CA 1
ATOM 664 C C . VAL A 1 84 ? 12.064 -0.334 -7.043 1.00 82.00 84 VAL A C 1
ATOM 666 O O . VAL A 1 84 ? 11.410 0.697 -6.911 1.00 82.00 84 VAL A O 1
ATOM 669 N N . VAL A 1 85 ? 11.850 -1.396 -6.261 1.00 83.94 85 VAL A N 1
ATOM 670 C CA . VAL A 1 85 ? 10.883 -1.406 -5.154 1.00 83.94 85 VAL A CA 1
ATOM 671 C C . VAL A 1 85 ? 11.462 -0.740 -3.915 1.00 83.94 85 VAL A C 1
ATOM 673 O O . VAL A 1 85 ? 10.736 0.001 -3.259 1.00 83.94 85 VAL A O 1
ATOM 676 N N . ILE A 1 86 ? 12.747 -0.952 -3.624 1.00 85.25 86 ILE A N 1
ATOM 677 C CA . ILE A 1 86 ? 13.449 -0.303 -2.507 1.00 85.25 86 ILE A CA 1
ATOM 678 C C . ILE A 1 86 ? 13.391 1.212 -2.673 1.00 85.25 86 ILE A C 1
ATOM 680 O O . ILE A 1 86 ? 12.847 1.888 -1.802 1.00 85.25 86 ILE A O 1
ATOM 684 N N . ASP A 1 87 ? 13.835 1.718 -3.824 1.00 88.38 87 AS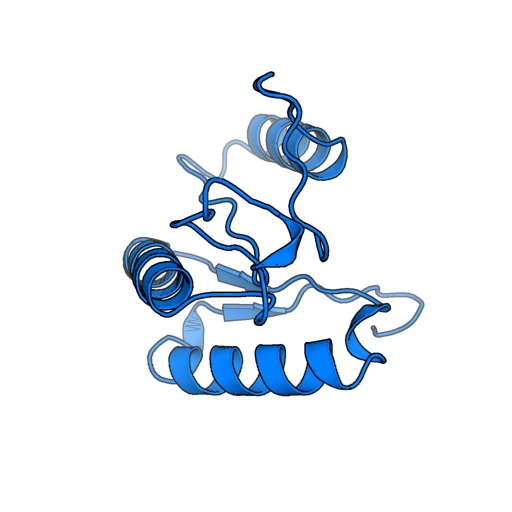P A N 1
ATOM 685 C CA . ASP A 1 87 ? 13.889 3.157 -4.099 1.00 88.38 87 ASP A CA 1
ATOM 686 C C . ASP A 1 87 ? 12.502 3.800 -3.954 1.00 88.38 87 ASP A C 1
ATOM 688 O O . ASP A 1 87 ? 12.337 4.864 -3.352 1.00 88.38 87 ASP A O 1
ATOM 692 N N . ARG A 1 88 ? 11.464 3.121 -4.460 1.00 88.75 88 ARG A N 1
ATOM 693 C CA . ARG A 1 88 ? 10.082 3.598 -4.358 1.00 88.75 88 ARG A CA 1
ATOM 694 C C . ARG A 1 88 ? 9.566 3.582 -2.920 1.00 88.75 88 ARG A C 1
ATOM 696 O O . ARG A 1 88 ? 8.873 4.512 -2.510 1.00 88.75 88 ARG A O 1
ATOM 703 N N . VAL A 1 89 ? 9.878 2.541 -2.152 1.00 88.81 89 VAL A N 1
ATOM 704 C CA . VAL A 1 89 ? 9.499 2.454 -0.736 1.00 88.81 89 VAL A CA 1
ATOM 705 C C . VAL A 1 89 ? 10.191 3.553 0.066 1.00 88.81 89 VAL A C 1
ATOM 707 O O . VAL A 1 89 ? 9.527 4.194 0.873 1.00 88.81 89 VAL A O 1
ATOM 710 N N . GLU A 1 90 ? 11.474 3.820 -0.171 1.00 89.88 90 GLU A N 1
ATOM 711 C CA . GLU A 1 90 ? 12.208 4.898 0.501 1.00 89.88 90 GLU A CA 1
ATOM 712 C C . GLU A 1 90 ? 11.601 6.275 0.212 1.00 89.88 90 GLU A C 1
ATOM 714 O O . GLU A 1 90 ? 11.337 7.031 1.149 1.00 89.88 90 GLU A O 1
ATOM 719 N N . GLN A 1 91 ? 11.267 6.564 -1.052 1.00 90.75 91 GLN A N 1
ATOM 720 C CA . GLN A 1 91 ? 10.551 7.790 -1.433 1.00 90.75 91 GLN A CA 1
ATOM 721 C C . GLN A 1 91 ? 9.222 7.934 -0.678 1.00 90.75 91 GLN A C 1
ATOM 723 O O . GLN A 1 91 ? 8.918 8.989 -0.124 1.00 90.75 91 GLN A O 1
ATOM 728 N N . VAL A 1 92 ? 8.430 6.862 -0.609 1.00 90.31 92 VAL A N 1
ATOM 729 C CA . VAL A 1 92 ? 7.140 6.872 0.095 1.00 90.31 92 VAL A CA 1
ATOM 730 C C . VAL A 1 92 ? 7.319 7.015 1.605 1.00 90.31 92 VAL A C 1
ATOM 732 O O . VAL A 1 92 ? 6.567 7.746 2.247 1.00 90.31 92 VAL A O 1
ATOM 735 N N . MET A 1 93 ? 8.337 6.385 2.186 1.00 90.12 93 MET A N 1
ATOM 736 C CA . MET A 1 93 ? 8.668 6.534 3.604 1.00 90.12 93 MET A CA 1
ATOM 737 C C . MET A 1 93 ? 9.085 7.968 3.952 1.00 90.12 93 MET A C 1
ATOM 739 O O . MET A 1 93 ? 8.726 8.454 5.027 1.00 90.12 93 MET A O 1
ATOM 743 N N . GLU A 1 94 ? 9.785 8.656 3.048 1.00 93.50 94 GLU A N 1
ATOM 744 C CA . GLU A 1 94 ? 10.116 10.076 3.189 1.00 93.50 94 GLU A CA 1
ATOM 745 C C . GLU A 1 94 ? 8.846 10.936 3.223 1.00 93.50 94 GLU A C 1
ATOM 747 O O . GLU A 1 94 ? 8.649 11.713 4.161 1.00 93.50 94 GLU A O 1
ATOM 752 N N . MET A 1 95 ? 7.932 10.722 2.269 1.00 91.00 95 MET A N 1
ATOM 753 C CA . MET A 1 95 ? 6.630 11.406 2.222 1.00 91.00 95 MET A CA 1
ATOM 754 C C . MET A 1 95 ? 5.775 11.140 3.471 1.00 91.00 95 MET A C 1
ATOM 756 O O . MET A 1 95 ? 4.992 11.987 3.900 1.00 91.00 95 MET A O 1
ATOM 760 N N . LEU A 1 96 ? 5.946 9.972 4.092 1.00 91.00 96 LEU A N 1
ATOM 761 C CA . LEU A 1 96 ? 5.214 9.546 5.281 1.00 91.00 96 LEU A CA 1
ATOM 762 C C . LEU A 1 96 ? 5.779 10.071 6.604 1.00 91.00 96 LEU A C 1
ATOM 764 O O . LEU A 1 96 ? 5.117 9.906 7.635 1.00 91.00 96 LEU A O 1
ATOM 768 N N . LYS A 1 97 ? 6.952 10.722 6.623 1.00 93.06 97 LYS A N 1
ATOM 769 C CA . LYS A 1 97 ? 7.556 11.259 7.860 1.00 93.06 97 LYS A CA 1
ATOM 770 C C . LYS A 1 97 ? 6.589 12.098 8.715 1.00 93.06 97 LYS A C 1
ATOM 772 O O . LYS A 1 97 ? 6.535 11.842 9.922 1.00 93.06 97 LYS A O 1
ATOM 777 N N . PRO A 1 98 ? 5.772 13.015 8.154 1.00 93.25 98 PRO A N 1
ATOM 778 C CA . PRO A 1 98 ? 4.795 13.787 8.932 1.00 93.25 98 PRO A CA 1
ATOM 779 C C . PRO A 1 98 ? 3.692 12.925 9.569 1.00 93.25 98 PRO A C 1
ATOM 781 O O . PRO A 1 98 ? 3.092 13.309 10.571 1.00 93.25 98 PRO A O 1
ATOM 784 N N . HIS A 1 99 ? 3.439 11.736 9.019 1.00 92.94 99 HIS A N 1
ATOM 785 C CA . HIS A 1 99 ? 2.380 10.815 9.429 1.00 92.94 99 HIS A CA 1
ATOM 786 C C . HIS A 1 99 ? 2.902 9.576 10.173 1.00 92.94 99 HIS A C 1
ATOM 788 O O . HIS A 1 99 ? 2.140 8.642 10.417 1.00 92.94 99 HIS A O 1
ATOM 794 N N . LYS A 1 100 ? 4.176 9.559 10.591 1.00 91.69 100 LYS A N 1
ATOM 795 C CA . LYS A 1 100 ? 4.859 8.381 11.163 1.00 91.69 100 LYS A CA 1
ATOM 796 C C . LYS A 1 100 ? 4.070 7.645 12.255 1.00 91.69 100 LYS A C 1
ATOM 798 O O . LYS A 1 100 ? 4.131 6.425 12.322 1.00 91.69 100 LYS A O 1
ATOM 803 N N . LYS A 1 101 ? 3.314 8.360 13.098 1.00 93.62 101 LYS A N 1
ATO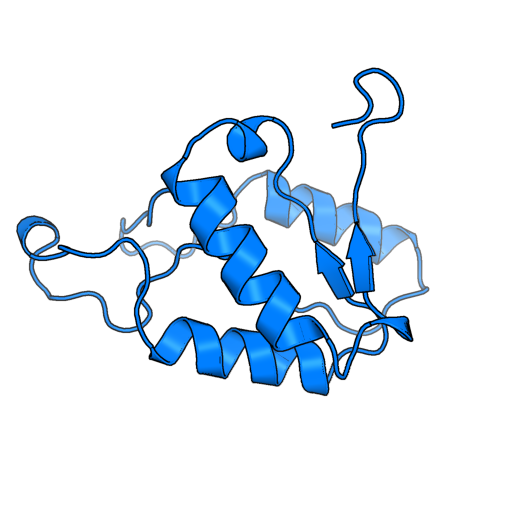M 804 C CA . LYS A 1 101 ? 2.543 7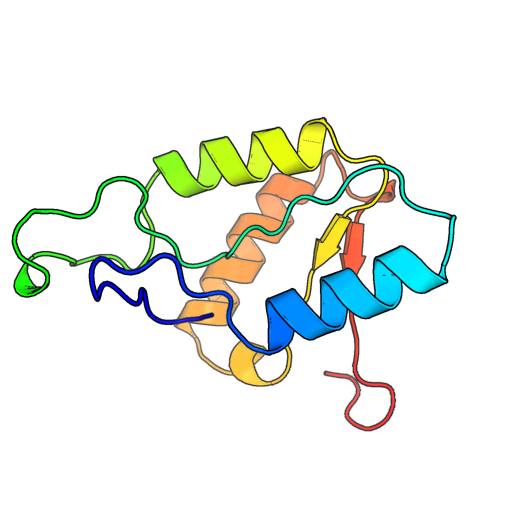.768 14.210 1.00 93.62 101 LYS A CA 1
ATOM 805 C C . LYS A 1 101 ? 1.432 6.811 13.761 1.00 93.62 101 LYS A C 1
ATOM 807 O O . LYS A 1 101 ? 1.109 5.894 14.508 1.00 93.62 101 LYS A O 1
ATOM 812 N N . LYS A 1 102 ? 0.855 7.020 12.573 1.00 94.81 102 LYS A N 1
ATOM 813 C CA . LYS A 1 102 ? -0.229 6.180 12.036 1.00 94.81 102 LYS A CA 1
ATOM 814 C C . LYS A 1 102 ? 0.237 5.118 11.045 1.00 94.81 102 LYS A C 1
ATOM 816 O O . LYS A 1 102 ? -0.567 4.297 10.612 1.00 94.81 102 LYS A O 1
ATOM 821 N N . VAL A 1 103 ? 1.520 5.125 10.688 1.00 93.69 103 VAL A N 1
ATOM 822 C CA . VAL A 1 103 ? 2.098 4.178 9.733 1.00 93.69 103 VAL A CA 1
ATOM 823 C C . VAL A 1 103 ? 2.531 2.912 10.460 1.00 93.69 103 VAL A C 1
ATOM 825 O O . VAL A 1 103 ? 3.314 2.954 11.408 1.00 93.69 103 VAL A O 1
ATOM 828 N N . LYS A 1 104 ? 2.047 1.771 9.978 1.00 92.31 104 LYS A N 1
ATOM 829 C CA . LYS A 1 104 ? 2.442 0.428 10.397 1.00 92.31 104 LYS A CA 1
ATOM 830 C C . LYS A 1 104 ? 3.028 -0.305 9.195 1.00 92.31 104 LYS A C 1
ATOM 832 O O . LYS A 1 104 ? 2.513 -0.193 8.085 1.00 92.31 104 LYS A O 1
ATOM 837 N N . LYS A 1 105 ? 4.095 -1.071 9.412 1.00 89.25 105 LYS A N 1
ATOM 838 C CA . LYS A 1 105 ? 4.641 -1.980 8.399 1.00 89.25 105 LYS A CA 1
ATOM 839 C C . LYS A 1 105 ? 4.084 -3.378 8.650 1.00 89.25 105 LYS A C 1
ATOM 841 O O . LYS A 1 105 ? 4.183 -3.878 9.769 1.00 89.25 105 LYS A O 1
ATOM 846 N N . LEU A 1 106 ? 3.509 -3.992 7.621 1.00 88.00 106 LEU A N 1
ATOM 847 C CA . LEU A 1 106 ? 3.163 -5.406 7.658 1.00 88.00 106 LEU A CA 1
ATOM 848 C C . LEU A 1 106 ? 4.447 -6.221 7.489 1.00 88.00 106 LEU A C 1
ATOM 850 O O . LEU A 1 106 ? 5.157 -6.034 6.501 1.00 88.00 106 LEU A O 1
ATOM 854 N N . ILE A 1 107 ? 4.727 -7.092 8.456 1.00 86.62 107 ILE A N 1
ATOM 855 C CA . ILE A 1 107 ? 5.886 -7.987 8.456 1.00 86.62 107 ILE A CA 1
ATOM 856 C C . ILE A 1 107 ? 5.426 -9.437 8.542 1.00 86.62 107 ILE A C 1
ATOM 858 O O . ILE A 1 107 ? 4.478 -9.758 9.263 1.00 86.62 107 ILE A O 1
ATOM 862 N N . ASN A 1 108 ? 6.105 -10.320 7.820 1.00 83.12 108 ASN A N 1
ATOM 863 C CA . ASN A 1 108 ? 5.934 -11.753 7.988 1.00 83.12 108 ASN A CA 1
ATOM 864 C C . ASN A 1 108 ? 6.677 -12.199 9.264 1.00 83.12 108 ASN A C 1
ATOM 866 O O . ASN A 1 108 ? 7.892 -12.024 9.338 1.00 83.12 108 ASN A O 1
ATOM 870 N N . PRO A 1 109 ? 6.004 -12.807 10.257 1.00 84.88 109 PRO A N 1
ATOM 871 C CA . PRO A 1 109 ? 6.640 -13.186 11.519 1.00 84.88 109 PRO A CA 1
ATOM 872 C C . PRO A 1 109 ? 7.677 -14.313 11.380 1.00 84.88 109 PRO A C 1
ATOM 874 O O . PRO A 1 109 ? 8.505 -14.482 12.268 1.00 84.88 109 PRO A O 1
ATOM 877 N N . VAL A 1 110 ? 7.640 -15.087 10.289 1.00 86.31 110 VAL A N 1
ATOM 878 C CA . VAL A 1 110 ? 8.564 -16.205 10.040 1.00 86.31 110 VAL A CA 1
ATOM 879 C C . VAL A 1 110 ? 9.831 -15.729 9.336 1.00 86.31 110 VAL A C 1
ATOM 881 O O . VAL A 1 110 ? 10.931 -16.122 9.710 1.00 86.31 110 VAL A O 1
ATOM 884 N N . THR A 1 111 ? 9.687 -14.890 8.307 1.00 83.31 111 THR A N 1
ATOM 885 C CA . THR A 1 111 ? 10.825 -14.420 7.496 1.00 83.31 111 THR A CA 1
ATOM 886 C C . THR A 1 111 ? 11.361 -13.060 7.935 1.00 83.31 111 THR A C 1
ATOM 888 O O . THR A 1 111 ? 12.445 -12.673 7.510 1.00 83.31 111 THR A O 1
ATOM 891 N N . ASN A 1 112 ? 10.628 -12.351 8.799 1.00 75.62 112 ASN A N 1
ATOM 892 C CA . ASN A 1 112 ? 10.898 -10.978 9.231 1.00 75.62 112 ASN A CA 1
ATOM 893 C C . ASN A 1 112 ? 10.969 -9.964 8.068 1.00 75.62 112 ASN A C 1
ATOM 895 O O . ASN A 1 112 ? 11.622 -8.924 8.174 1.00 75.62 112 ASN A O 1
ATOM 899 N N . GLU A 1 113 ? 10.307 -10.291 6.953 1.00 67.94 113 GLU A N 1
ATOM 900 C CA . GLU A 1 113 ? 10.215 -9.468 5.737 1.00 67.94 113 GLU A CA 1
ATOM 901 C C . GLU A 1 113 ? 8.975 -8.573 5.741 1.00 67.94 113 GLU A C 1
ATOM 903 O O . GLU A 1 113 ? 7.877 -9.107 6.027 1.00 67.94 113 GLU A O 1
#

Mean predicted aligned error: 6.99 Å

Solvent-accessible surface area (backbone atoms only — not comparable to full-atom values): 7311 Å² total; per-residue (Å²): 100,83,67,86,83,86,83,92,63,98,73,82,53,71,69,60,52,53,50,52,56,53,46,70,72,59,81,77,66,93,76,84,84,91,81,57,93,33,33,53,80,78,65,62,99,49,73,91,70,63,84,59,68,47,44,77,64,40,54,54,54,49,52,49,50,53,71,77,42,82,66,43,76,49,77,63,50,80,55,57,77,41,68,76,44,38,58,52,49,52,55,50,52,59,74,36,55,92,50,51,90,35,55,42,75,58,61,41,90,86,78,74,61

Sequence (113 aa):
TMYPHLDGVLSLDLTTVLILNQLANTEQYGAVYLVNLFSNIRTPENLKHIKNPYDEHTDIHLMKAISESDTVILAYGAYAKRPVVIDRVEQVMEMLKPHKKKVKKLINPVTNE

Foldseek 3Di:
DQADDDPPDPDDDPVNVVVVVVVVVPVPDPDDDDADLFDDPDDDPDVVPCPDRYDPVSVVVVLVRLVPDQAAEDEDPPVCVPPVNVVSVVVVVVVCVVVVVRYDYDADPVVRD

Radius of gyration: 15.11 Å; Cα contacts (8 Å, |Δi|>4): 79; chains: 1; bounding box: 32×30×40 Å

Organism: Staphylococcus aureus (NCBI:txid1280)